Protein AF-X1MZ17-F1 (afdb_monomer)

Radius of gy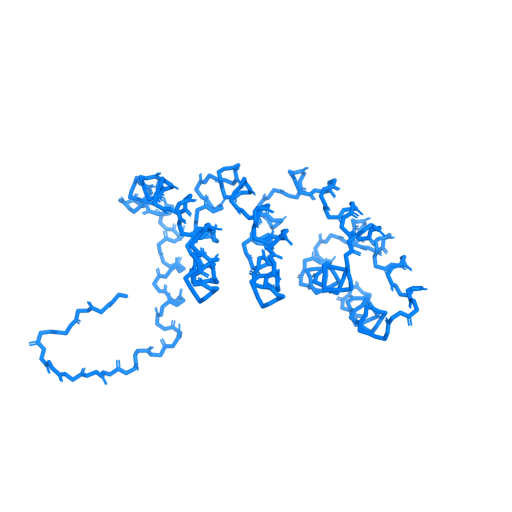ration: 17.35 Å; Cα contacts (8 Å, |Δi|>4): 184; chains: 1; bounding box: 56×32×36 Å

Structure (mmCIF, N/CA/C/O backbone):
data_AF-X1MZ17-F1
#
_entry.id   AF-X1MZ17-F1
#
loop_
_atom_site.group_PDB
_atom_site.id
_atom_site.type_symbol
_atom_site.label_atom_id
_atom_site.label_alt_id
_atom_site.label_comp_id
_atom_site.label_asym_id
_atom_site.label_entity_id
_atom_site.label_seq_id
_atom_site.pdbx_PDB_ins_code
_atom_site.Cartn_x
_atom_site.Cartn_y
_atom_site.Cartn_z
_atom_site.occupancy
_atom_site.B_iso_or_equiv
_atom_site.auth_seq_id
_atom_site.auth_comp_id
_atom_site.auth_asym_id
_atom_site.auth_atom_id
_atom_site.pdbx_PDB_model_num
ATOM 1 N N . HIS A 1 1 ? -22.033 6.789 1.597 1.00 44.53 1 HIS A N 1
ATOM 2 C CA . HIS A 1 1 ? -23.036 5.721 1.485 1.00 44.53 1 HIS A CA 1
ATOM 3 C C . HIS A 1 1 ? -24.298 6.288 0.869 1.00 44.53 1 HIS A C 1
ATOM 5 O O . HIS A 1 1 ? -24.619 7.441 1.129 1.00 44.53 1 HIS A O 1
ATOM 11 N N . TYR A 1 2 ? -24.977 5.491 0.047 1.00 33.59 2 TYR A N 1
ATOM 12 C CA . TYR A 1 2 ? -26.263 5.841 -0.542 1.00 33.59 2 TYR A CA 1
ATOM 13 C C . TYR A 1 2 ? -27.379 5.563 0.463 1.00 33.59 2 TYR A C 1
ATOM 15 O O . TYR A 1 2 ? -27.619 4.411 0.811 1.00 33.59 2 TYR A O 1
ATOM 23 N N . ILE A 1 3 ? -28.066 6.616 0.891 1.00 36.69 3 ILE A N 1
ATOM 24 C CA . ILE A 1 3 ? -29.470 6.549 1.283 1.00 36.69 3 ILE A CA 1
ATOM 25 C C . ILE A 1 3 ? -30.130 7.741 0.598 1.00 36.69 3 ILE A C 1
ATOM 27 O O . ILE A 1 3 ? 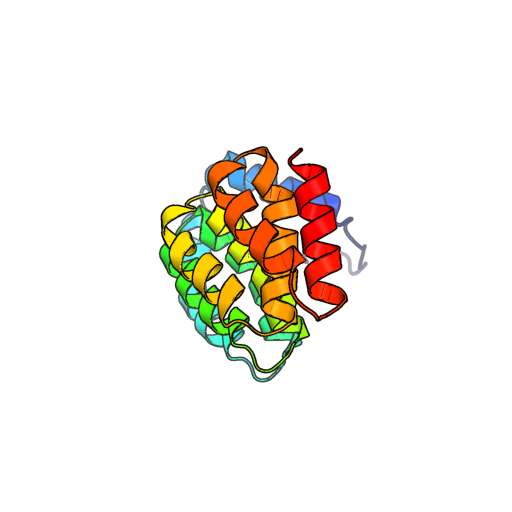-29.737 8.882 0.830 1.00 36.69 3 ILE A O 1
ATOM 31 N N . THR A 1 4 ? -31.121 7.483 -0.249 1.00 37.41 4 THR A N 1
ATOM 32 C CA . THR A 1 4 ? -32.093 8.506 -0.637 1.00 37.41 4 THR A CA 1
ATOM 33 C C . THR A 1 4 ? -33.465 7.962 -0.304 1.00 37.41 4 THR A C 1
ATOM 35 O O . THR A 1 4 ? -33.841 6.908 -0.811 1.00 37.41 4 THR A O 1
ATOM 38 N N . THR A 1 5 ? -34.215 8.690 0.511 1.00 44.44 5 THR A N 1
ATOM 39 C CA . THR A 1 5 ? -35.653 8.476 0.668 1.00 44.44 5 THR A CA 1
ATOM 40 C C . THR A 1 5 ? -36.451 8.908 -0.564 1.00 44.44 5 THR A C 1
ATOM 42 O O . THR A 1 5 ? -37.629 8.598 -0.619 1.00 44.44 5 THR A O 1
ATOM 45 N N . ASP A 1 6 ? -35.838 9.545 -1.576 1.00 44.50 6 ASP A N 1
ATOM 46 C CA . ASP A 1 6 ? -36.598 10.238 -2.632 1.00 44.50 6 ASP A CA 1
ATOM 47 C C . ASP A 1 6 ? -36.074 10.040 -4.075 1.00 44.50 6 ASP A C 1
ATOM 49 O O . ASP A 1 6 ? -36.063 10.986 -4.860 1.00 44.50 6 ASP A O 1
ATOM 53 N N . GLU A 1 7 ? -35.625 8.830 -4.439 1.00 41.47 7 GLU A N 1
ATOM 54 C CA . GLU A 1 7 ? -35.400 8.352 -5.832 1.00 41.47 7 GLU A CA 1
ATOM 55 C C . GLU A 1 7 ? -34.605 9.256 -6.810 1.00 41.47 7 GLU A C 1
ATOM 57 O O . GLU A 1 7 ? -34.599 9.036 -8.022 1.00 41.47 7 GLU A O 1
ATOM 62 N N . LYS A 1 8 ? -33.862 10.253 -6.325 1.00 38.41 8 LYS A N 1
ATOM 63 C CA . LYS A 1 8 ? -32.985 11.092 -7.149 1.00 38.41 8 LYS A CA 1
ATOM 64 C C . LYS A 1 8 ? -31.533 10.802 -6.814 1.00 38.41 8 LYS A C 1
ATOM 66 O O . LYS A 1 8 ? -31.035 11.190 -5.760 1.00 38.41 8 LYS A O 1
ATOM 71 N N . VAL A 1 9 ? -30.841 10.149 -7.746 1.00 37.69 9 VAL A N 1
ATOM 72 C CA . VAL A 1 9 ? -29.388 9.955 -7.692 1.00 37.69 9 VAL A CA 1
ATOM 73 C C . VAL A 1 9 ? -28.715 11.309 -7.920 1.00 37.69 9 VAL A C 1
ATOM 75 O O . VAL A 1 9 ? -28.494 11.738 -9.049 1.00 37.69 9 VAL A O 1
ATOM 78 N N . GLY A 1 10 ? -28.438 12.016 -6.827 1.00 41.44 10 GLY A N 1
ATOM 79 C CA . GLY A 1 10 ? -27.547 13.168 -6.816 1.00 41.44 10 GLY A CA 1
ATOM 80 C C . GLY A 1 10 ? -26.115 12.703 -6.576 1.00 41.44 10 GLY A C 1
ATOM 81 O O . GLY A 1 10 ? -25.843 12.010 -5.597 1.00 41.44 10 GLY A O 1
ATOM 82 N N . PHE A 1 11 ? -25.192 13.085 -7.458 1.00 38.69 11 PHE A N 1
ATOM 83 C CA . PHE A 1 11 ? -23.762 12.913 -7.224 1.00 38.69 11 PHE A CA 1
ATOM 84 C C . PHE A 1 11 ? -23.365 13.784 -6.035 1.00 38.69 11 PHE A C 1
ATOM 86 O O . PHE A 1 11 ? -23.270 15.006 -6.154 1.00 38.69 11 PHE A O 1
ATOM 93 N N . ILE A 1 12 ? -23.167 13.171 -4.870 1.00 47.34 12 ILE A N 1
ATOM 94 C CA . ILE A 1 12 ? -22.584 13.895 -3.750 1.00 47.34 12 ILE A CA 1
ATOM 95 C C . ILE A 1 12 ? -21.106 14.097 -4.084 1.00 47.34 12 ILE A C 1
ATOM 97 O O . ILE A 1 12 ? -20.374 13.131 -4.302 1.00 47.34 12 ILE A O 1
ATOM 101 N N . HIS A 1 13 ? -20.716 15.366 -4.175 1.00 45.84 13 HIS A N 1
ATOM 102 C CA . HIS A 1 13 ? -19.364 15.834 -4.460 1.00 45.84 13 HIS A CA 1
ATOM 103 C C . HIS A 1 13 ? -18.333 15.035 -3.644 1.00 45.84 13 HIS A C 1
ATOM 105 O O . HIS A 1 13 ? -18.535 14.809 -2.450 1.00 45.84 13 HIS A O 1
ATOM 111 N N . GLN A 1 14 ? -17.228 14.617 -4.268 1.00 52.56 14 GLN A N 1
ATOM 112 C CA . GLN A 1 14 ? -16.150 13.843 -3.630 1.00 52.56 14 GLN A CA 1
ATOM 113 C C . GLN A 1 14 ? -15.646 14.501 -2.327 1.00 52.56 14 GLN A C 1
ATOM 115 O O . GLN A 1 14 ? -15.308 13.812 -1.365 1.00 52.56 14 GLN A O 1
ATOM 120 N N . ASP A 1 15 ? -15.726 15.830 -2.255 1.00 50.06 15 ASP A N 1
ATOM 121 C CA . ASP A 1 15 ? -15.373 16.641 -1.085 1.00 50.06 15 ASP A CA 1
ATOM 122 C C . ASP A 1 15 ? -16.261 16.386 0.143 1.00 50.06 15 ASP A C 1
ATOM 124 O O . ASP A 1 15 ? -15.794 16.500 1.275 1.00 50.06 15 ASP A O 1
ATOM 128 N N . TYR A 1 16 ? -17.528 16.003 -0.046 1.00 54.53 16 TYR A N 1
ATOM 129 C CA . TYR A 1 16 ? -18.419 15.645 1.062 1.00 54.53 16 TYR A CA 1
ATOM 130 C C . TYR A 1 16 ? -17.966 14.347 1.734 1.00 54.53 16 TYR A C 1
ATOM 132 O O . TYR A 1 16 ? -17.956 14.246 2.958 1.00 54.53 16 TYR A O 1
ATOM 140 N N . TYR A 1 17 ? -17.549 13.360 0.936 1.00 65.00 17 TYR A N 1
ATOM 141 C CA . TYR A 1 17 ? -17.029 12.096 1.449 1.00 65.00 17 TYR A CA 1
ATOM 142 C C . TYR A 1 17 ? -15.720 12.292 2.212 1.00 65.00 17 TYR A C 1
ATOM 144 O O . TYR A 1 17 ? -15.573 11.750 3.305 1.00 65.00 17 TYR A O 1
ATOM 152 N N . GLU A 1 18 ? -14.801 13.097 1.675 1.00 70.00 18 GLU A N 1
ATOM 153 C CA . GLU A 1 18 ? -13.564 13.433 2.383 1.00 70.00 18 GLU A CA 1
ATOM 154 C C . GLU A 1 18 ? -13.861 14.194 3.682 1.00 70.00 18 GLU A C 1
ATOM 156 O O . GLU A 1 18 ? -13.325 13.838 4.726 1.00 70.00 18 GLU A O 1
ATOM 161 N N . GLY A 1 19 ? -14.776 15.170 3.670 1.00 77.44 19 GLY A N 1
ATOM 162 C CA . GLY A 1 19 ? -15.176 15.901 4.877 1.00 77.44 19 GLY A CA 1
ATOM 163 C C . GLY A 1 19 ? -15.718 14.992 5.986 1.00 77.44 19 GLY A C 1
ATOM 164 O O . GLY A 1 19 ? -15.317 15.127 7.142 1.00 77.44 19 GLY A O 1
ATOM 165 N N . VAL A 1 20 ? -16.573 14.025 5.635 1.00 78.94 20 VAL A N 1
ATOM 166 C CA . VAL A 1 20 ? -17.121 13.046 6.589 1.00 78.94 20 VAL A CA 1
ATOM 167 C C . VAL A 1 20 ? -16.027 12.132 7.143 1.00 78.94 20 VAL A C 1
ATOM 169 O O . VAL A 1 20 ? -15.957 11.939 8.353 1.00 78.94 20 VAL A O 1
ATOM 172 N N . ILE A 1 21 ? -15.145 11.600 6.292 1.00 79.75 21 ILE A N 1
ATOM 173 C CA . ILE A 1 21 ? -14.042 10.734 6.736 1.00 79.75 21 ILE A CA 1
ATOM 174 C C . ILE A 1 21 ? -13.072 11.493 7.646 1.00 79.75 21 ILE A C 1
ATOM 176 O O . ILE A 1 21 ? -12.649 10.963 8.672 1.00 79.75 21 ILE A O 1
ATOM 180 N N . GLN A 1 22 ? -12.754 12.748 7.328 1.00 82.94 22 GLN A N 1
ATOM 181 C CA . GLN A 1 22 ? -11.912 13.583 8.187 1.00 82.94 22 GLN A CA 1
ATOM 182 C C . GLN A 1 22 ? -12.557 13.818 9.554 1.00 82.94 22 GLN A C 1
ATOM 184 O O . GLN A 1 22 ? -11.866 13.791 10.569 1.00 82.94 22 GLN A O 1
ATOM 189 N N . GLU A 1 23 ? -13.873 14.009 9.604 1.00 83.88 23 GLU A N 1
ATOM 190 C CA . GLU A 1 23 ? -14.585 14.162 10.871 1.00 83.88 23 GLU A CA 1
ATOM 191 C C . GLU A 1 23 ? -14.619 12.856 11.679 1.00 83.88 23 GLU A C 1
ATOM 193 O O . GLU A 1 23 ? -14.402 12.870 12.889 1.00 83.88 23 GLU A O 1
ATOM 198 N N . ILE A 1 24 ? -14.794 11.708 11.019 1.00 85.38 24 ILE A N 1
ATOM 199 C CA . ILE A 1 24 ? -14.681 10.387 11.656 1.00 85.38 24 ILE A CA 1
ATOM 200 C C . ILE A 1 24 ? -13.274 10.198 12.245 1.00 85.38 24 ILE A C 1
ATOM 202 O O . ILE A 1 24 ? -13.144 9.819 13.408 1.00 85.38 24 ILE A O 1
ATOM 206 N N . ARG A 1 25 ? -12.223 10.532 11.485 1.00 86.94 25 ARG A N 1
ATOM 207 C CA . ARG A 1 25 ? -10.823 10.461 11.935 1.00 86.94 25 ARG A CA 1
ATOM 208 C C . ARG A 1 25 ? -10.547 11.357 13.141 1.00 86.94 25 ARG A C 1
ATOM 210 O O . ARG A 1 25 ? -9.915 10.907 14.092 1.00 86.94 25 ARG A O 1
ATOM 217 N N . LYS A 1 26 ? -11.040 12.603 13.138 1.00 88.06 26 LYS A N 1
ATOM 218 C CA . LYS A 1 26 ? -10.897 13.537 14.275 1.00 88.06 26 LYS A CA 1
ATOM 219 C C . LYS A 1 26 ? -11.520 13.003 15.562 1.00 88.06 26 LYS A C 1
ATOM 221 O O . LYS A 1 26 ? -11.014 13.294 16.640 1.00 88.06 26 LYS A O 1
ATOM 226 N N . ASN A 1 27 ? -12.587 12.218 15.441 1.00 88.19 27 ASN A N 1
ATOM 227 C CA . ASN A 1 27 ? -13.289 11.610 16.567 1.00 88.19 27 ASN A CA 1
ATOM 228 C C . ASN A 1 27 ? -12.763 10.198 16.914 1.00 88.19 27 ASN A C 1
ATOM 230 O O . ASN A 1 27 ? -13.488 9.416 17.526 1.00 88.19 27 ASN A O 1
ATOM 234 N N . ASP A 1 28 ? -11.529 9.854 16.507 1.00 86.69 28 ASP A N 1
ATOM 235 C CA . ASP A 1 28 ? -10.904 8.523 16.673 1.00 86.69 28 ASP A CA 1
ATOM 236 C C . ASP A 1 28 ? -11.831 7.373 16.242 1.00 86.69 28 ASP A C 1
ATOM 238 O O . ASP A 1 28 ? -11.955 6.342 16.904 1.00 86.69 28 ASP A O 1
ATOM 242 N N . TYR A 1 29 ? -12.542 7.577 15.130 1.00 88.00 29 TYR A N 1
ATOM 243 C CA . TYR A 1 29 ? -13.528 6.663 14.552 1.00 88.00 29 TYR A CA 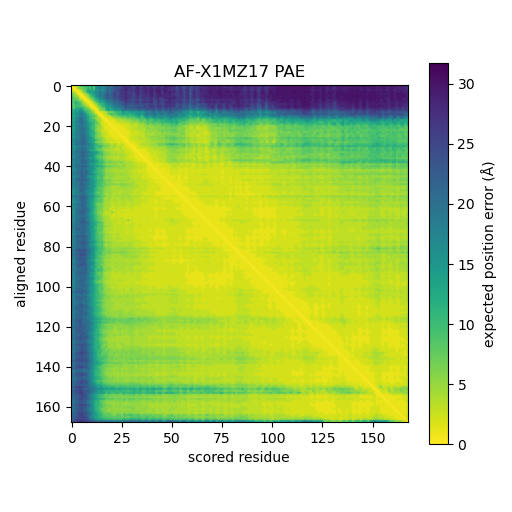1
ATOM 244 C C . TYR A 1 29 ? -14.767 6.380 15.415 1.00 88.00 29 TYR A C 1
ATOM 246 O O . TYR A 1 29 ? -15.758 5.889 14.877 1.00 88.00 29 TYR A O 1
ATOM 254 N N . GLY A 1 30 ? -14.773 6.733 16.704 1.00 88.06 30 GLY A N 1
ATOM 255 C CA . GLY A 1 30 ? -15.900 6.570 17.622 1.00 88.06 30 GLY A CA 1
ATOM 256 C C . GLY A 1 30 ? -16.596 5.206 17.466 1.00 88.06 30 GLY A C 1
ATOM 257 O O . GLY A 1 30 ? -15.927 4.174 17.559 1.00 88.06 30 GLY A O 1
ATOM 258 N N . PRO A 1 31 ? -17.914 5.166 17.186 1.00 81.94 31 PRO A N 1
ATOM 259 C CA . PRO A 1 31 ? -18.649 3.908 17.033 1.00 81.94 31 PRO A CA 1
ATOM 260 C C . PRO A 1 31 ? -18.215 3.085 15.807 1.00 81.94 31 PRO A C 1
ATOM 262 O O . PRO A 1 31 ? -18.362 1.869 15.804 1.00 81.94 31 PRO A O 1
ATOM 265 N N . TYR A 1 32 ? -17.627 3.711 14.783 1.00 83.38 32 TYR A N 1
ATOM 266 C CA . TYR A 1 32 ? -17.237 3.042 13.536 1.00 83.38 32 TYR A CA 1
ATOM 267 C C . TYR A 1 32 ? -15.955 2.210 13.667 1.00 83.38 32 TYR A C 1
ATOM 269 O O . TYR A 1 32 ? -15.605 1.457 12.756 1.00 83.38 32 TYR A O 1
ATOM 277 N N . LYS A 1 33 ? -15.230 2.348 14.784 1.00 85.81 33 LYS A N 1
ATOM 278 C CA . LYS A 1 33 ? -13.975 1.632 15.030 1.00 85.81 33 LYS A CA 1
ATOM 279 C C . LYS A 1 33 ? -14.192 0.121 15.101 1.00 85.81 33 LYS A C 1
ATOM 281 O O . LYS A 1 33 ? -13.446 -0.639 14.484 1.00 85.81 33 LYS A O 1
ATOM 286 N N . GLU A 1 34 ? -15.224 -0.307 15.825 1.00 85.19 34 GLU A N 1
ATOM 287 C CA . GLU A 1 34 ? -15.584 -1.722 15.956 1.00 85.19 34 GLU A CA 1
ATOM 288 C C . GLU A 1 34 ? -16.104 -2.285 14.630 1.00 85.19 34 GLU A C 1
ATOM 290 O O . GLU A 1 34 ? -15.662 -3.354 14.209 1.00 85.19 34 GLU A O 1
ATOM 295 N N . ASP A 1 35 ? -16.938 -1.525 13.917 1.00 84.00 35 ASP A N 1
ATOM 296 C CA . ASP A 1 35 ? -17.459 -1.916 12.604 1.00 84.00 35 ASP A CA 1
ATOM 297 C C . ASP A 1 35 ? -16.331 -2.157 11.591 1.00 84.00 35 ASP A C 1
ATOM 299 O O . ASP A 1 35 ? -16.285 -3.198 10.933 1.00 84.00 35 ASP A O 1
ATOM 303 N N . LEU A 1 36 ? -15.362 -1.238 11.495 1.00 81.56 36 LEU A N 1
ATOM 304 C CA . LEU A 1 36 ? -14.214 -1.383 10.592 1.00 81.56 36 LEU A CA 1
ATOM 305 C C . LEU A 1 36 ? -13.328 -2.583 10.955 1.00 81.56 36 LEU A C 1
ATOM 307 O O . LEU A 1 36 ? -12.798 -3.251 10.064 1.00 81.56 36 LEU A O 1
ATOM 311 N N . LEU A 1 37 ? -13.196 -2.903 12.245 1.00 84.12 37 LEU A N 1
ATOM 312 C CA . LEU A 1 37 ? -12.477 -4.096 12.694 1.00 84.12 37 LEU A CA 1
ATOM 313 C C . LEU A 1 37 ? -13.227 -5.390 12.359 1.00 84.12 37 LEU A C 1
ATOM 315 O O . LEU A 1 37 ? -12.585 -6.372 11.977 1.00 84.12 37 LEU A O 1
ATOM 319 N N . LEU A 1 38 ? -14.558 -5.402 12.465 1.00 85.56 38 LEU A N 1
ATOM 320 C CA . LEU A 1 38 ? -15.399 -6.544 12.089 1.00 85.56 38 LEU A CA 1
ATOM 321 C C . LEU A 1 38 ? -15.373 -6.791 10.575 1.00 85.56 38 LEU A C 1
ATOM 323 O O . LEU A 1 38 ? -15.325 -7.941 10.128 1.00 85.56 38 LEU A O 1
ATOM 327 N N . LEU A 1 39 ? -15.307 -5.720 9.780 1.00 86.38 39 LEU A N 1
ATOM 328 C CA . LEU A 1 39 ? -15.193 -5.793 8.323 1.00 86.38 39 LEU A CA 1
ATOM 329 C C . LEU A 1 39 ? -13.849 -6.351 7.836 1.00 86.38 39 LEU A C 1
ATOM 331 O O . LEU A 1 39 ? -13.741 -6.715 6.667 1.00 86.38 39 LEU A O 1
ATOM 335 N N . TYR A 1 40 ? -12.844 -6.521 8.702 1.00 89.00 40 TYR A N 1
ATOM 336 C CA . TYR A 1 40 ? -11.561 -7.120 8.321 1.00 89.00 40 TYR A CA 1
ATOM 337 C C . TYR A 1 40 ? -11.719 -8.474 7.608 1.00 89.00 40 TYR A C 1
ATOM 339 O O . TYR A 1 40 ? -11.080 -8.722 6.584 1.00 89.00 40 TYR A O 1
ATOM 347 N N . HIS A 1 41 ? -12.592 -9.350 8.115 1.00 87.81 41 HIS A N 1
ATOM 348 C CA . HIS A 1 41 ? -12.846 -10.650 7.487 1.00 87.81 41 HIS A CA 1
ATOM 349 C C . HIS A 1 41 ? -13.504 -10.513 6.114 1.00 87.81 41 HIS A C 1
ATOM 351 O O . HIS A 1 41 ? -13.194 -11.284 5.209 1.00 87.81 41 HIS A O 1
ATOM 357 N N . PHE A 1 42 ? -14.362 -9.510 5.945 1.00 90.38 42 PHE A N 1
ATOM 358 C CA . P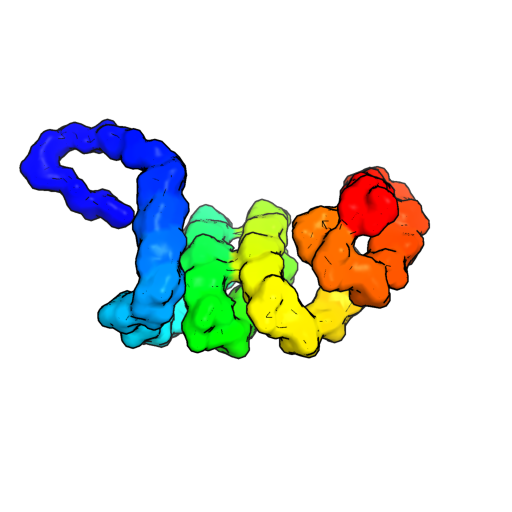HE A 1 42 ? -14.959 -9.195 4.657 1.00 90.38 42 PHE A CA 1
ATOM 359 C C . PHE A 1 42 ? -13.897 -8.684 3.674 1.00 90.38 42 PHE A C 1
ATOM 361 O O . PHE A 1 42 ? -13.794 -9.201 2.564 1.00 90.38 42 PHE A O 1
ATOM 368 N N . PHE A 1 43 ? -13.016 -7.774 4.103 1.00 93.44 43 PHE A N 1
ATOM 369 C CA . PHE A 1 43 ? -11.920 -7.272 3.269 1.00 93.44 43 PHE A CA 1
ATOM 370 C C . PHE A 1 43 ? -10.966 -8.378 2.816 1.00 93.44 43 PHE A C 1
ATOM 372 O O . PHE A 1 43 ? -10.520 -8.343 1.674 1.00 93.44 43 PHE A O 1
ATOM 379 N N . LYS A 1 44 ? -10.698 -9.395 3.651 1.00 94.62 44 LYS A N 1
ATOM 380 C CA . LYS A 1 44 ? -9.897 -10.572 3.252 1.00 94.62 44 LYS A CA 1
ATOM 381 C C . LYS A 1 44 ? -10.452 -11.295 2.027 1.00 94.62 44 LYS A C 1
ATOM 383 O O . LYS A 1 44 ? -9.654 -11.828 1.251 1.00 94.62 44 LYS A O 1
ATOM 388 N N . ASN A 1 45 ? -11.775 -11.333 1.890 1.00 92.81 45 ASN A N 1
ATOM 389 C CA . ASN A 1 45 ? -12.435 -11.923 0.733 1.00 92.81 45 ASN A CA 1
ATOM 390 C C . ASN A 1 45 ? -12.331 -10.974 -0.463 1.00 92.81 45 ASN A C 1
ATOM 392 O O . ASN A 1 45 ? -11.894 -11.400 -1.524 1.00 92.81 45 ASN A O 1
ATOM 396 N N . LEU A 1 46 ? -12.614 -9.682 -0.264 1.00 94.31 46 LEU A N 1
ATOM 397 C CA . LEU A 1 46 ? -12.593 -8.693 -1.346 1.00 94.31 46 LEU A CA 1
ATOM 398 C C . LEU A 1 46 ? -11.219 -8.520 -1.999 1.00 94.31 46 LEU A C 1
ATOM 400 O O . LEU A 1 46 ? -11.149 -8.359 -3.207 1.00 94.31 46 LEU A O 1
ATOM 404 N N . VAL A 1 47 ? -10.117 -8.589 -1.243 1.00 95.94 47 VAL A N 1
ATOM 405 C CA . VAL A 1 47 ? -8.757 -8.516 -1.825 1.00 95.94 47 VAL A CA 1
ATOM 406 C C . VAL A 1 47 ? -8.390 -9.745 -2.671 1.00 95.94 47 VAL A C 1
ATOM 408 O O . VAL A 1 47 ? -7.318 -9.781 -3.260 1.00 95.94 47 VAL A O 1
ATOM 411 N N . GLY A 1 48 ? -9.219 -10.791 -2.672 1.00 92.69 48 GLY A N 1
ATOM 412 C CA . GLY A 1 48 ? -9.048 -11.986 -3.499 1.00 92.69 48 GLY A CA 1
ATOM 413 C C . GLY A 1 48 ? -10.218 -12.238 -4.441 1.00 92.69 48 GLY A C 1
ATOM 414 O O . GLY A 1 48 ? -10.327 -13.352 -4.941 1.00 92.69 48 GLY A O 1
ATOM 415 N N . ASP A 1 49 ? -11.096 -11.252 -4.629 1.00 96.81 49 ASP A N 1
ATOM 416 C CA . ASP A 1 49 ? -12.227 -11.357 -5.546 1.00 96.81 49 ASP A CA 1
ATOM 417 C C . ASP A 1 49 ? -11.740 -11.540 -6.991 1.00 96.81 49 ASP A C 1
ATOM 419 O O . ASP A 1 49 ? -10.659 -11.068 -7.348 1.00 96.81 49 ASP A O 1
ATOM 423 N N . GLU A 1 50 ? -12.514 -12.223 -7.830 1.00 95.81 50 GLU A N 1
ATOM 424 C CA . GLU A 1 50 ? -12.165 -12.417 -9.240 1.00 95.81 50 GLU A CA 1
ATOM 425 C C . GLU A 1 50 ? -12.209 -11.093 -10.014 1.00 95.81 50 GLU A C 1
ATOM 427 O O . GLU A 1 50 ? -11.378 -10.866 -10.900 1.00 95.81 50 GLU A O 1
ATOM 432 N N . ASP A 1 51 ? -13.117 -10.189 -9.638 1.00 94.56 51 ASP A N 1
ATOM 433 C CA . ASP A 1 51 ? -13.278 -8.894 -10.282 1.00 94.56 51 ASP A CA 1
ATOM 434 C C . ASP A 1 51 ? -12.205 -7.892 -9.795 1.00 94.56 51 ASP A C 1
ATOM 436 O O . ASP A 1 51 ? -12.200 -7.494 -8.620 1.00 94.56 51 ASP A O 1
ATOM 440 N N . PRO A 1 52 ? -11.300 -7.419 -10.678 1.00 93.69 52 PRO A N 1
ATOM 441 C CA . PRO A 1 52 ? -10.303 -6.417 -10.313 1.00 93.69 52 PRO A CA 1
ATOM 442 C C . PRO A 1 52 ? -10.924 -5.103 -9.823 1.00 93.69 52 PRO A C 1
ATOM 444 O O . PRO A 1 52 ? -10.305 -4.421 -9.008 1.00 93.69 52 PRO A O 1
ATOM 447 N N . TYR A 1 53 ? -12.149 -4.749 -10.232 1.00 93.06 53 TYR A N 1
ATOM 448 C CA . TYR A 1 53 ? -12.838 -3.563 -9.722 1.00 93.06 53 TYR A CA 1
ATOM 449 C C . TYR A 1 53 ? -13.221 -3.711 -8.248 1.00 93.06 53 TYR A C 1
ATOM 451 O O . TYR A 1 53 ? -13.132 -2.738 -7.495 1.00 93.06 53 TYR A O 1
ATOM 459 N N . ILE A 1 54 ? -13.589 -4.916 -7.804 1.00 93.50 54 ILE A N 1
ATOM 460 C CA . ILE A 1 54 ? -13.858 -5.194 -6.387 1.00 93.50 54 ILE A CA 1
ATOM 461 C C . ILE A 1 54 ? -12.553 -5.137 -5.588 1.00 93.50 54 ILE A C 1
ATOM 463 O O . ILE A 1 54 ? -12.499 -4.477 -4.542 1.00 93.50 54 ILE A O 1
ATOM 467 N N . ARG A 1 55 ? -11.478 -5.745 -6.108 1.00 96.38 55 ARG A N 1
ATOM 468 C CA . ARG A 1 55 ? -10.150 -5.688 -5.474 1.00 96.38 55 ARG A CA 1
ATOM 469 C C . ARG A 1 55 ? -9.618 -4.258 -5.381 1.00 96.38 55 ARG A C 1
ATOM 471 O O . ARG A 1 55 ? -9.081 -3.872 -4.351 1.00 96.38 55 ARG A O 1
ATOM 478 N N . PHE A 1 56 ? -9.822 -3.429 -6.403 1.00 92.00 56 PHE A N 1
ATOM 479 C CA . PHE A 1 56 ? -9.507 -1.999 -6.349 1.00 92.00 56 PHE A CA 1
ATOM 480 C C . PHE A 1 56 ? -10.357 -1.272 -5.295 1.00 92.00 56 PHE A C 1
ATOM 482 O O . PHE A 1 56 ? -9.816 -0.501 -4.499 1.00 92.00 56 PHE A O 1
ATOM 489 N N . ALA A 1 57 ? -11.671 -1.514 -5.254 1.00 90.75 57 ALA A N 1
ATOM 490 C CA . ALA A 1 57 ? -12.589 -0.794 -4.373 1.00 90.75 57 ALA A CA 1
ATOM 491 C C . ALA A 1 57 ? -12.248 -0.968 -2.884 1.00 90.75 57 ALA A C 1
ATOM 493 O O . ALA A 1 57 ? -12.515 -0.068 -2.085 1.00 90.75 57 ALA A O 1
ATOM 494 N N . VAL A 1 58 ? -11.609 -2.083 -2.507 1.00 94.50 58 VAL A N 1
ATOM 495 C CA . VAL A 1 58 ? -11.176 -2.334 -1.125 1.00 94.50 58 VAL A CA 1
ATOM 496 C C . VAL A 1 58 ? -10.001 -1.445 -0.685 1.00 94.50 58 VAL A C 1
ATOM 498 O O . VAL A 1 58 ? -9.797 -1.249 0.508 1.00 94.50 58 VAL A O 1
ATOM 501 N N . THR A 1 59 ? -9.246 -0.838 -1.605 1.00 94.25 59 THR A N 1
ATOM 502 C CA . THR A 1 59 ? -8.074 -0.005 -1.259 1.00 94.25 59 THR A CA 1
ATOM 503 C C . THR A 1 59 ? -8.439 1.193 -0.380 1.00 94.25 59 THR A C 1
ATOM 505 O O . THR A 1 59 ? -7.714 1.504 0.562 1.00 94.25 59 THR A O 1
ATOM 508 N N . ARG A 1 60 ? -9.601 1.817 -0.617 1.00 90.81 60 ARG A N 1
ATOM 509 C CA . ARG A 1 60 ? -10.134 2.911 0.211 1.00 90.81 60 ARG A CA 1
ATOM 510 C C . ARG A 1 60 ? -10.431 2.489 1.655 1.00 90.81 60 ARG A C 1
ATOM 512 O O . ARG A 1 60 ? -9.877 3.109 2.557 1.00 90.81 60 ARG A O 1
ATOM 519 N N . PRO A 1 61 ? -11.267 1.470 1.929 1.00 91.50 61 PRO A N 1
ATOM 520 C CA . PRO A 1 61 ? -11.496 1.034 3.303 1.00 91.50 61 PRO A CA 1
ATOM 521 C C . PRO A 1 61 ? -10.227 0.500 3.983 1.00 91.50 61 PRO A C 1
ATOM 523 O O . PRO A 1 61 ? -10.113 0.615 5.201 1.00 91.50 61 PRO A O 1
ATOM 526 N N . LEU A 1 62 ? -9.237 -0.007 3.233 1.00 95.50 62 LEU A N 1
ATOM 527 C CA . LEU A 1 62 ? -7.924 -0.337 3.801 1.00 95.50 62 LEU A CA 1
ATOM 528 C C . LEU A 1 62 ? -7.152 0.894 4.298 1.00 95.50 62 LEU A C 1
ATOM 530 O O . LEU A 1 62 ? -6.410 0.765 5.271 1.00 95.50 62 LEU A O 1
ATOM 534 N N . CYS A 1 63 ? -7.341 2.076 3.699 1.00 94.62 63 CYS A N 1
ATOM 535 C CA . CYS A 1 63 ? -6.797 3.324 4.241 1.00 94.62 63 CYS A CA 1
ATOM 536 C C . CYS A 1 63 ? -7.369 3.609 5.633 1.00 94.62 63 CYS A C 1
ATOM 538 O O . CYS A 1 63 ? -6.613 3.905 6.550 1.00 94.62 63 CYS A O 1
ATOM 540 N N . GLU A 1 64 ? -8.686 3.475 5.813 1.00 93.19 64 GLU A N 1
ATOM 541 C CA . GLU A 1 64 ? -9.326 3.703 7.118 1.00 93.19 64 GLU A CA 1
ATOM 542 C C . GLU A 1 64 ? -8.918 2.636 8.137 1.00 93.19 64 GLU A C 1
ATOM 544 O O . GLU A 1 64 ? -8.587 2.951 9.280 1.00 93.19 64 GLU A O 1
ATOM 549 N N . LEU A 1 65 ? -8.845 1.369 7.713 1.00 93.62 65 LEU A N 1
ATOM 550 C CA . LEU A 1 65 ? -8.343 0.297 8.568 1.00 93.62 65 LEU A CA 1
ATOM 551 C C . LEU A 1 65 ? -6.900 0.562 9.012 1.00 93.62 65 LEU A C 1
ATOM 553 O O . LEU A 1 65 ? -6.562 0.223 10.139 1.00 93.62 65 LEU A O 1
ATOM 557 N N . ALA A 1 66 ? -6.056 1.189 8.185 1.00 95.44 66 ALA A N 1
ATOM 558 C CA . ALA A 1 66 ? -4.668 1.478 8.548 1.00 95.44 66 ALA A CA 1
ATOM 559 C C . ALA A 1 66 ? -4.542 2.400 9.769 1.00 95.44 66 ALA A C 1
ATOM 561 O O . ALA A 1 66 ? -3.617 2.220 10.564 1.00 95.44 66 ALA A O 1
ATOM 562 N N . HIS A 1 67 ? -5.480 3.340 9.929 1.00 92.75 67 HIS A N 1
ATOM 563 C CA . HIS A 1 67 ? -5.559 4.249 11.079 1.00 92.75 67 HIS A CA 1
ATOM 564 C C . HIS A 1 67 ? -6.049 3.559 12.359 1.00 92.75 67 HIS A C 1
ATOM 566 O O . HIS A 1 67 ? -5.762 4.040 13.450 1.00 92.75 67 HIS A O 1
ATOM 572 N N . ILE A 1 68 ? -6.762 2.435 12.245 1.00 92.12 68 ILE A N 1
ATOM 573 C CA . ILE A 1 68 ? -7.289 1.680 13.394 1.00 92.12 68 ILE A CA 1
ATOM 574 C C . ILE A 1 68 ? -6.356 0.524 13.777 1.00 92.12 68 ILE A C 1
ATOM 576 O O . ILE A 1 68 ? -6.052 0.318 14.950 1.00 92.12 68 ILE A O 1
ATOM 580 N N . ASP A 1 69 ? -5.923 -0.251 12.785 1.00 93.94 69 ASP A N 1
ATOM 581 C CA . ASP A 1 69 ? -5.052 -1.414 12.917 1.00 93.94 69 ASP A CA 1
ATOM 582 C C . ASP A 1 69 ? -4.144 -1.515 11.684 1.00 93.94 69 ASP A C 1
ATOM 584 O O . ASP A 1 69 ? -4.405 -2.220 10.701 1.00 93.94 69 ASP A O 1
ATOM 588 N N . THR A 1 70 ? -3.028 -0.794 11.761 1.00 95.69 70 THR A N 1
ATOM 589 C CA . THR A 1 70 ? -2.006 -0.731 10.714 1.00 95.69 70 THR A CA 1
ATOM 590 C C . THR A 1 70 ? -1.483 -2.112 10.318 1.00 95.69 70 THR A C 1
ATOM 592 O O . THR A 1 70 ? -1.169 -2.340 9.152 1.00 95.69 70 THR A O 1
ATOM 595 N N . SER A 1 71 ? -1.397 -3.054 11.264 1.00 95.31 71 SER A N 1
ATOM 596 C CA . SER A 1 71 ? -0.884 -4.401 10.994 1.00 95.31 71 SER A CA 1
ATOM 597 C C . SER A 1 71 ? -1.866 -5.215 10.149 1.00 95.31 71 SER A C 1
ATOM 599 O O . SER A 1 71 ? -1.454 -5.861 9.184 1.00 95.31 71 SER A O 1
ATOM 601 N N . LYS A 1 72 ? -3.166 -5.160 10.469 1.00 95.31 72 LYS A N 1
ATOM 602 C CA . LYS A 1 72 ? -4.204 -5.807 9.652 1.00 95.31 72 LYS A CA 1
ATOM 603 C C . LYS A 1 72 ? -4.307 -5.187 8.269 1.00 95.31 72 LYS A C 1
ATOM 605 O O . LYS A 1 72 ? -4.396 -5.929 7.294 1.00 95.31 72 LYS A O 1
ATOM 610 N N . ALA A 1 73 ? -4.271 -3.858 8.175 1.00 96.75 73 ALA A N 1
ATOM 611 C CA . ALA A 1 73 ? -4.279 -3.181 6.884 1.00 96.75 73 ALA A CA 1
ATOM 612 C C . ALA A 1 73 ? -3.081 -3.618 6.031 1.00 96.75 73 ALA A C 1
ATOM 614 O O . ALA A 1 73 ? -3.277 -4.071 4.906 1.00 96.75 73 ALA A O 1
ATOM 615 N N . LEU A 1 74 ? -1.863 -3.589 6.586 1.00 96.94 74 LEU A N 1
ATOM 616 C CA . LEU A 1 74 ? -0.650 -3.981 5.865 1.00 96.94 74 LEU A CA 1
ATOM 617 C C . LEU A 1 74 ? -0.729 -5.415 5.328 1.00 96.94 74 LEU A C 1
ATOM 619 O O . LEU A 1 74 ? -0.407 -5.645 4.165 1.00 96.94 74 LEU A O 1
ATOM 623 N N . ALA A 1 75 ? -1.219 -6.365 6.128 1.00 95.62 75 ALA A N 1
ATOM 624 C CA . ALA A 1 75 ? -1.373 -7.754 5.694 1.00 95.62 75 ALA A CA 1
ATOM 625 C C . ALA A 1 75 ? -2.276 -7.906 4.452 1.00 95.62 75 ALA A C 1
ATOM 627 O O . ALA A 1 75 ? -2.051 -8.791 3.628 1.00 95.62 75 ALA A O 1
ATOM 628 N N . LEU A 1 76 ? -3.291 -7.048 4.308 1.00 96.81 76 LEU A N 1
ATOM 629 C CA . LEU A 1 76 ? -4.183 -7.033 3.146 1.00 96.81 76 LEU A CA 1
ATOM 630 C C . LEU A 1 76 ? -3.584 -6.265 1.968 1.00 96.81 76 LEU A C 1
ATOM 632 O O . LEU A 1 76 ? -3.691 -6.723 0.835 1.00 96.81 76 LEU A O 1
ATOM 636 N N . VAL A 1 77 ? -2.908 -5.146 2.232 1.00 96.81 77 VAL A N 1
ATOM 637 C CA . VAL A 1 77 ? -2.220 -4.341 1.211 1.00 96.81 77 VAL A CA 1
ATOM 638 C C . VAL A 1 77 ? -1.145 -5.149 0.493 1.00 96.81 77 VAL A C 1
ATOM 640 O O . VAL A 1 77 ? -1.045 -5.055 -0.725 1.00 96.81 77 VAL A O 1
ATOM 643 N N . LEU A 1 78 ? -0.395 -5.993 1.209 1.00 94.44 78 LEU A N 1
ATOM 644 C CA . LEU A 1 78 ? 0.610 -6.872 0.602 1.00 94.44 78 LEU A CA 1
ATOM 645 C C . LEU A 1 78 ? 0.022 -7.763 -0.502 1.00 94.44 78 LEU A C 1
ATOM 647 O O . LEU A 1 78 ? 0.658 -7.951 -1.531 1.00 94.44 78 LEU A O 1
ATOM 651 N N . ARG A 1 79 ? -1.220 -8.243 -0.342 1.00 94.62 79 ARG A N 1
ATOM 652 C CA . ARG A 1 79 ? -1.893 -9.037 -1.385 1.00 94.62 79 ARG A CA 1
ATOM 653 C C . ARG A 1 79 ? -2.200 -8.222 -2.640 1.00 94.62 79 ARG A C 1
ATOM 655 O O . ARG A 1 79 ? -2.166 -8.779 -3.726 1.00 94.62 79 ARG A O 1
ATOM 662 N N . LEU A 1 80 ? -2.502 -6.933 -2.483 1.00 95.06 80 LEU A N 1
ATOM 663 C CA . LEU A 1 80 ? -2.818 -6.037 -3.598 1.00 95.06 80 LEU A CA 1
ATOM 664 C C . LEU A 1 80 ? -1.557 -5.533 -4.313 1.00 95.06 80 LEU A C 1
ATOM 666 O O . LEU A 1 80 ? -1.602 -5.254 -5.505 1.00 95.06 80 LEU A O 1
ATOM 670 N N . ILE A 1 81 ? -0.427 -5.423 -3.607 1.00 92.56 81 ILE A N 1
ATOM 671 C CA . ILE A 1 81 ? 0.868 -5.072 -4.215 1.00 92.56 81 ILE A CA 1
ATOM 672 C C . ILE A 1 81 ? 1.318 -6.158 -5.201 1.00 92.56 81 ILE A C 1
ATOM 674 O O . ILE A 1 81 ? 1.850 -5.833 -6.261 1.00 92.56 81 ILE A O 1
ATOM 678 N N . ASP A 1 82 ? 1.061 -7.425 -4.870 1.00 89.38 82 ASP A N 1
ATOM 679 C CA . ASP A 1 82 ? 1.399 -8.589 -5.696 1.00 89.38 82 ASP A CA 1
ATOM 680 C C . ASP A 1 82 ? 0.247 -9.022 -6.631 1.00 89.38 82 ASP A C 1
ATOM 682 O O . ASP A 1 82 ? 0.258 -10.136 -7.159 1.00 89.38 82 ASP A O 1
ATOM 686 N N . ASP A 1 83 ? -0.767 -8.171 -6.835 1.00 94.38 83 ASP A N 1
ATOM 687 C CA . ASP A 1 83 ? -1.941 -8.506 -7.649 1.00 94.38 83 ASP A CA 1
ATOM 688 C C . ASP A 1 83 ? -1.572 -8.778 -9.114 1.00 94.38 83 ASP A C 1
ATOM 690 O O . ASP A 1 83 ? -0.604 -8.236 -9.637 1.00 94.38 83 ASP A O 1
ATOM 694 N N . ILE A 1 84 ? -2.354 -9.595 -9.816 1.00 92.50 84 ILE A N 1
ATOM 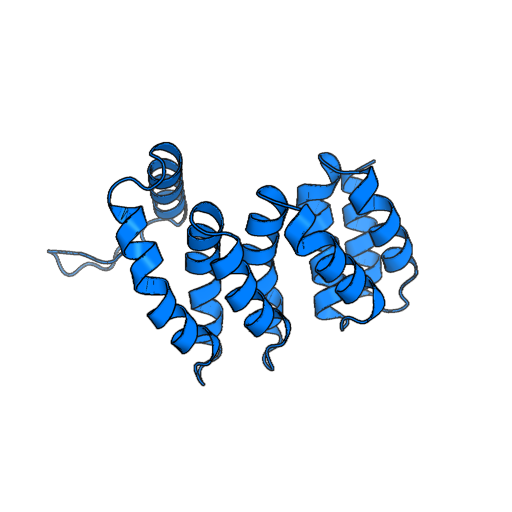695 C CA . ILE A 1 84 ? -2.128 -9.853 -11.245 1.00 92.50 84 ILE A CA 1
ATOM 696 C C . ILE A 1 84 ? -2.527 -8.664 -12.126 1.00 92.50 84 ILE A C 1
ATOM 698 O O . ILE A 1 84 ? -2.012 -8.526 -13.236 1.00 92.50 84 ILE A O 1
ATOM 702 N N . ASP A 1 85 ? -3.461 -7.836 -11.655 1.00 93.88 85 ASP A N 1
ATOM 703 C CA . ASP A 1 85 ? -3.979 -6.690 -12.385 1.00 93.88 85 ASP A CA 1
ATOM 704 C C . ASP A 1 85 ? -3.131 -5.441 -12.073 1.00 93.88 85 ASP A C 1
ATOM 706 O O . ASP A 1 85 ? -3.085 -4.995 -10.919 1.00 93.88 85 ASP A O 1
ATOM 710 N N . PRO A 1 86 ? -2.471 -4.832 -13.077 1.00 89.81 86 PRO A N 1
ATOM 711 C CA . PRO A 1 86 ? -1.625 -3.660 -12.862 1.00 89.81 86 PRO A CA 1
ATOM 712 C C . PRO A 1 86 ? -2.357 -2.455 -12.256 1.00 89.81 86 PRO A C 1
ATOM 714 O O . PRO A 1 86 ? -1.737 -1.665 -11.546 1.00 89.81 86 PRO A O 1
ATOM 717 N N . PHE A 1 87 ? -3.660 -2.302 -12.514 1.00 91.31 87 PHE A N 1
ATOM 718 C CA . PHE A 1 87 ? -4.459 -1.219 -11.945 1.00 91.31 87 PHE A CA 1
ATOM 719 C C . PHE A 1 87 ? -4.686 -1.424 -10.444 1.00 91.31 87 PHE A C 1
ATOM 721 O O . PHE A 1 87 ? -4.634 -0.469 -9.666 1.00 91.31 87 PHE A O 1
ATOM 728 N N . VAL A 1 88 ? -4.875 -2.674 -10.012 1.00 94.88 88 VAL A N 1
ATOM 729 C CA . VAL A 1 88 ? -4.980 -3.011 -8.587 1.00 94.88 88 VAL A CA 1
ATOM 730 C C . VAL A 1 88 ? -3.639 -2.792 -7.885 1.00 94.88 88 VAL A C 1
ATOM 732 O O . VAL A 1 88 ? -3.616 -2.154 -6.829 1.00 94.88 88 VAL A O 1
ATOM 735 N N . GLN A 1 89 ? -2.527 -3.219 -8.499 1.00 92.12 89 GLN A N 1
ATOM 736 C CA . GLN A 1 89 ? -1.175 -2.946 -7.989 1.00 92.12 89 GLN A CA 1
ATOM 737 C C . GLN A 1 89 ? -0.928 -1.445 -7.805 1.00 92.12 89 GLN A C 1
ATOM 739 O O . GLN A 1 89 ? -0.409 -1.011 -6.776 1.00 92.12 89 GLN A O 1
ATOM 744 N N . GLU A 1 90 ? -1.315 -0.636 -8.795 1.00 90.38 90 GLU A N 1
ATOM 745 C CA . GLU A 1 90 ? -1.207 0.818 -8.725 1.00 90.38 90 GLU A CA 1
ATOM 746 C C . GLU A 1 90 ? -2.031 1.383 -7.562 1.00 90.38 90 GLU A C 1
ATOM 748 O O . GLU A 1 90 ? -1.518 2.178 -6.777 1.00 90.38 90 GLU A O 1
ATOM 753 N N . CYS A 1 91 ? -3.269 0.924 -7.377 1.00 92.00 91 CYS A N 1
ATOM 754 C CA . CYS A 1 91 ? -4.132 1.410 -6.301 1.00 92.00 91 CYS A CA 1
ATOM 755 C C . CYS A 1 91 ? -3.709 0.929 -4.902 1.00 92.00 91 CYS A C 1
ATOM 757 O O . CYS A 1 91 ? -4.041 1.579 -3.907 1.00 92.00 91 CYS A O 1
ATOM 759 N N . ALA A 1 92 ? -2.937 -0.156 -4.790 1.00 94.00 92 ALA A N 1
ATOM 760 C CA . ALA A 1 92 ? -2.375 -0.615 -3.518 1.00 94.00 92 ALA A CA 1
ATOM 761 C C . ALA A 1 92 ? -1.459 0.437 -2.859 1.00 94.00 92 ALA A C 1
ATOM 763 O O . ALA A 1 92 ? -1.264 0.416 -1.638 1.00 94.00 92 ALA A O 1
ATOM 764 N N . ILE A 1 93 ? -0.952 1.407 -3.634 1.00 91.75 93 ILE A N 1
ATOM 765 C CA . ILE A 1 93 ? -0.134 2.503 -3.109 1.00 91.75 93 ILE A CA 1
ATOM 766 C C . ILE A 1 93 ? -0.902 3.417 -2.153 1.00 91.75 93 ILE A C 1
ATOM 768 O O . ILE A 1 93 ? -0.294 3.989 -1.252 1.00 91.75 93 ILE A O 1
ATOM 772 N N . PHE A 1 94 ? -2.224 3.566 -2.307 1.00 92.94 94 PHE A N 1
ATOM 773 C CA . PHE A 1 94 ? -3.017 4.466 -1.466 1.00 92.94 94 PHE A CA 1
ATOM 774 C C . PHE A 1 94 ? -3.012 4.031 0.005 1.00 92.94 94 PHE A C 1
ATOM 776 O O . PHE A 1 94 ? -2.574 4.821 0.847 1.00 92.94 94 PHE A O 1
ATOM 783 N N . PRO A 1 95 ? -3.417 2.794 0.347 1.00 95.56 95 PRO A N 1
ATOM 784 C CA . PRO A 1 95 ? -3.330 2.334 1.723 1.00 95.56 95 PRO A CA 1
ATOM 785 C C . PRO A 1 95 ? -1.878 2.130 2.178 1.00 95.56 95 PRO A C 1
ATOM 787 O O . PRO A 1 95 ? -1.583 2.411 3.338 1.00 95.56 95 PRO A O 1
ATOM 790 N N . LEU A 1 96 ? -0.941 1.740 1.294 1.00 95.75 96 LEU A N 1
ATOM 791 C CA . LEU A 1 96 ? 0.484 1.688 1.656 1.00 95.75 96 LEU A CA 1
ATOM 792 C C . LEU A 1 96 ? 0.990 3.065 2.104 1.00 95.75 96 LEU A C 1
ATOM 794 O O . LEU A 1 96 ? 1.672 3.172 3.120 1.00 95.75 96 LEU A O 1
ATOM 798 N N . LYS A 1 97 ? 0.621 4.133 1.391 1.00 94.62 97 LYS A N 1
ATOM 799 C CA . LYS A 1 97 ? 0.960 5.514 1.741 1.00 94.62 97 LYS A CA 1
ATOM 800 C C . LYS A 1 97 ? 0.426 5.905 3.111 1.00 94.62 97 LYS A C 1
ATOM 802 O O . LYS A 1 97 ? 1.173 6.480 3.899 1.00 94.62 97 LYS A O 1
ATOM 807 N N . GLU A 1 98 ? -0.836 5.603 3.402 1.00 95.00 98 GLU A N 1
ATOM 808 C CA . GLU A 1 98 ? -1.422 5.905 4.711 1.00 95.00 98 GLU A CA 1
ATOM 809 C C . GLU A 1 98 ? -0.693 5.151 5.830 1.00 95.00 98 GLU A C 1
ATOM 811 O O . GLU A 1 98 ? -0.274 5.773 6.804 1.00 95.00 98 GLU A O 1
ATOM 816 N N . ILE A 1 99 ? -0.403 3.860 5.640 1.00 96.69 99 ILE A N 1
ATOM 817 C CA . ILE A 1 99 ? 0.427 3.078 6.572 1.00 96.69 99 ILE A CA 1
ATOM 818 C C . ILE A 1 99 ? 1.802 3.725 6.754 1.00 96.69 99 ILE A C 1
ATOM 820 O O . ILE A 1 99 ? 2.285 3.841 7.874 1.00 96.69 99 ILE A O 1
ATOM 824 N N . THR A 1 100 ? 2.422 4.184 5.669 1.00 95.94 100 THR A N 1
ATOM 825 C CA . THR A 1 100 ? 3.766 4.773 5.691 1.00 95.94 100 THR A CA 1
ATOM 826 C C . THR A 1 100 ? 3.804 6.086 6.483 1.00 95.94 100 THR A C 1
ATOM 828 O 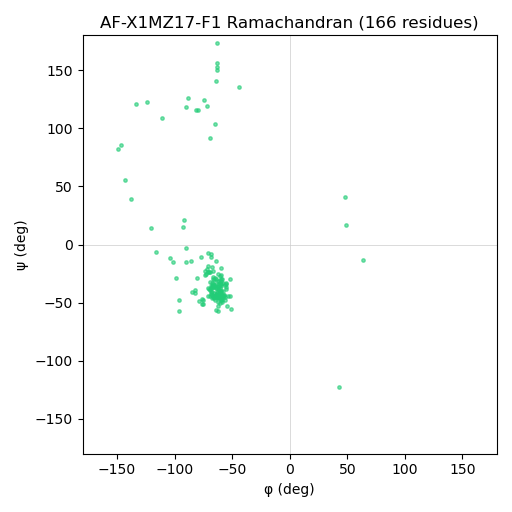O . THR A 1 100 ? 4.780 6.359 7.184 1.00 95.94 100 THR A O 1
ATOM 831 N N . LYS A 1 101 ? 2.735 6.891 6.406 1.00 93.88 101 LYS A N 1
ATOM 832 C CA . LYS A 1 101 ? 2.571 8.111 7.213 1.00 93.88 101 LYS A CA 1
ATOM 833 C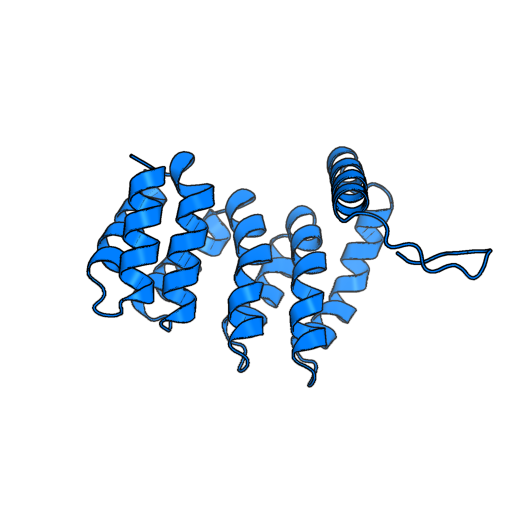 C . LYS A 1 101 ? 2.380 7.799 8.699 1.00 93.88 101 LYS A C 1
ATOM 835 O O . LYS A 1 101 ? 2.896 8.543 9.529 1.00 93.88 101 LYS A O 1
ATOM 840 N N . ILE A 1 102 ? 1.652 6.727 9.020 1.00 94.75 102 ILE A N 1
ATOM 841 C CA . ILE A 1 102 ? 1.345 6.311 10.399 1.00 94.75 102 ILE A CA 1
ATOM 842 C C . ILE A 1 102 ? 2.562 5.648 11.057 1.00 94.75 102 ILE A C 1
ATOM 844 O O . ILE A 1 102 ? 2.966 6.031 12.151 1.00 94.75 102 ILE A O 1
ATOM 848 N N . ASP A 1 103 ? 3.157 4.661 10.387 1.00 94.94 103 ASP A N 1
ATOM 849 C CA . ASP A 1 103 ? 4.242 3.834 10.906 1.00 94.94 103 ASP A CA 1
ATOM 850 C C . ASP A 1 103 ? 5.170 3.363 9.775 1.00 94.94 103 ASP A C 1
ATOM 852 O O . ASP A 1 103 ? 5.092 2.240 9.270 1.00 94.94 103 ASP A O 1
ATOM 856 N N . TYR A 1 104 ? 6.101 4.239 9.394 1.00 94.50 104 TYR A N 1
ATOM 857 C CA . TYR A 1 104 ? 7.136 3.925 8.407 1.00 94.50 104 TYR A CA 1
ATOM 858 C C . TYR A 1 104 ? 7.961 2.687 8.774 1.00 94.50 104 TYR A C 1
ATOM 860 O O . TYR A 1 104 ? 8.395 1.957 7.886 1.00 94.50 104 TYR A O 1
ATOM 868 N N . SER A 1 105 ? 8.187 2.429 10.068 1.00 94.44 105 SER A N 1
ATOM 869 C CA . SER A 1 105 ? 9.063 1.335 10.498 1.00 94.44 105 SER A CA 1
ATOM 870 C C . SER A 1 105 ? 8.535 -0.033 10.058 1.00 94.44 105 SER A C 1
ATOM 872 O O . SER A 1 105 ? 9.325 -0.904 9.708 1.00 94.44 105 SER A O 1
ATOM 874 N N . LYS A 1 106 ? 7.207 -0.190 9.966 1.00 94.94 106 LYS A N 1
ATOM 875 C CA . LYS A 1 106 ? 6.552 -1.421 9.495 1.00 94.94 106 LYS A CA 1
ATOM 876 C C . LYS A 1 106 ? 6.698 -1.686 8.004 1.00 94.94 106 LYS A C 1
ATOM 878 O O . LYS A 1 106 ? 6.548 -2.828 7.579 1.00 94.94 106 LYS A O 1
ATOM 883 N N . VAL A 1 107 ? 6.929 -0.647 7.208 1.00 96.06 107 VAL A N 1
ATOM 884 C CA . VAL A 1 107 ? 6.943 -0.741 5.740 1.00 96.06 107 VAL A CA 1
ATOM 885 C C . VAL A 1 107 ? 8.296 -0.423 5.131 1.00 96.06 107 VAL A C 1
ATOM 887 O O . VAL A 1 107 ? 8.463 -0.615 3.932 1.00 96.06 107 VAL A O 1
ATOM 890 N N . LYS A 1 108 ? 9.270 0.017 5.932 1.00 95.56 108 LYS A N 1
ATOM 891 C CA . LYS A 1 108 ? 10.609 0.377 5.466 1.00 95.56 108 LYS A CA 1
ATOM 892 C C . LYS A 1 108 ? 11.236 -0.730 4.617 1.00 95.56 108 LYS A C 1
ATOM 894 O O . LYS A 1 108 ? 11.561 -0.489 3.458 1.00 95.56 108 LYS A O 1
ATOM 899 N N . ASP A 1 109 ? 11.322 -1.944 5.157 1.00 95.69 109 ASP A N 1
ATOM 900 C CA . ASP A 1 109 ? 11.947 -3.075 4.461 1.00 95.69 109 ASP A CA 1
ATOM 901 C C . ASP A 1 109 ? 11.174 -3.456 3.190 1.00 95.69 109 ASP A C 1
ATOM 903 O O . ASP A 1 109 ? 11.769 -3.781 2.165 1.00 95.69 109 ASP A O 1
ATOM 907 N N . LEU A 1 110 ? 9.839 -3.375 3.223 1.00 94.81 110 LEU A N 1
ATOM 908 C CA . LEU A 1 110 ? 8.992 -3.605 2.051 1.00 94.81 110 LEU A CA 1
ATOM 909 C C . LEU A 1 110 ? 9.282 -2.577 0.951 1.00 94.81 110 LEU A C 1
ATOM 911 O O . LEU A 1 110 ? 9.489 -2.953 -0.199 1.00 94.81 110 LEU A O 1
ATOM 915 N N . ILE A 1 111 ? 9.313 -1.291 1.300 1.00 95.81 111 ILE A N 1
ATOM 916 C CA . ILE A 1 111 ? 9.582 -0.191 0.370 1.00 95.81 111 ILE A CA 1
ATOM 917 C C . ILE A 1 111 ? 10.988 -0.327 -0.227 1.00 95.81 111 ILE A C 1
ATOM 919 O O . ILE A 1 111 ? 11.153 -0.202 -1.443 1.00 95.81 111 ILE A O 1
ATOM 923 N N . GLU A 1 112 ? 11.994 -0.627 0.599 1.00 95.62 112 GLU A N 1
ATOM 924 C CA . GLU A 1 112 ? 13.362 -0.870 0.138 1.00 95.62 112 GLU A CA 1
ATOM 925 C C . GLU A 1 112 ? 13.415 -2.055 -0.835 1.00 95.62 112 GLU A C 1
ATOM 927 O O . GLU A 1 112 ? 13.953 -1.914 -1.936 1.00 95.62 112 GLU A O 1
ATOM 932 N N . ASN A 1 113 ? 12.785 -3.182 -0.495 1.00 95.25 113 ASN A N 1
ATOM 933 C CA . ASN A 1 113 ? 12.722 -4.355 -1.365 1.00 95.25 113 ASN A CA 1
ATOM 934 C C . ASN A 1 113 ? 12.024 -4.044 -2.696 1.00 95.25 113 ASN A C 1
ATOM 936 O O . ASN A 1 113 ? 12.602 -4.283 -3.755 1.00 95.25 113 ASN A O 1
ATOM 940 N N . LEU A 1 114 ? 10.836 -3.432 -2.670 1.00 93.25 114 LEU A N 1
ATOM 941 C CA . LEU A 1 114 ? 10.095 -3.054 -3.880 1.00 93.25 114 LEU A CA 1
ATOM 942 C C . LEU A 1 114 ? 10.874 -2.063 -4.755 1.00 93.25 114 LEU A C 1
ATOM 944 O O . LEU A 1 114 ? 10.798 -2.134 -5.980 1.00 93.25 114 LEU A O 1
ATOM 948 N N . SER A 1 115 ? 11.674 -1.178 -4.155 1.00 93.56 115 SER A N 1
ATOM 949 C CA . SER A 1 115 ? 12.527 -0.252 -4.908 1.00 93.56 115 SER A CA 1
ATOM 950 C C . SER A 1 115 ? 13.684 -0.941 -5.643 1.00 93.56 115 SER A C 1
ATOM 952 O O . SER A 1 115 ? 14.176 -0.416 -6.641 1.00 93.56 115 SER A O 1
ATOM 954 N N . ILE A 1 116 ? 14.107 -2.124 -5.185 1.00 93.75 116 ILE A N 1
ATOM 955 C CA . ILE A 1 116 ? 15.226 -2.884 -5.756 1.00 93.75 116 ILE A CA 1
ATOM 956 C C . ILE A 1 116 ? 14.710 -3.940 -6.737 1.00 93.75 116 ILE A C 1
ATOM 958 O O . ILE A 1 116 ? 15.104 -3.946 -7.907 1.00 93.75 116 ILE A O 1
ATOM 962 N N . SER A 1 117 ? 13.828 -4.822 -6.268 1.00 92.06 117 SER A N 1
ATOM 963 C CA . SER A 1 117 ? 13.373 -6.016 -6.987 1.00 92.06 117 SER A CA 1
ATOM 964 C C . SER A 1 117 ? 11.971 -5.893 -7.577 1.00 92.06 117 SER A C 1
ATOM 966 O O . SER A 1 117 ? 11.590 -6.732 -8.392 1.00 92.06 117 SER A O 1
ATOM 968 N N . GLY A 1 118 ? 11.210 -4.859 -7.208 1.00 89.00 118 GLY A N 1
ATOM 969 C CA . GLY A 1 118 ? 9.861 -4.650 -7.721 1.00 89.00 118 GLY A CA 1
ATOM 970 C C . GLY A 1 118 ? 9.827 -4.407 -9.231 1.00 89.00 118 GLY A C 1
ATOM 971 O O . GLY A 1 118 ? 10.795 -3.948 -9.848 1.00 89.00 118 GLY A O 1
ATOM 972 N N . GLY A 1 119 ? 8.676 -4.696 -9.838 1.00 89.38 119 GLY A N 1
ATOM 973 C CA . GLY A 1 119 ? 8.419 -4.361 -11.236 1.00 89.38 119 GLY A CA 1
ATOM 974 C C . GLY A 1 119 ? 8.426 -2.849 -11.491 1.00 89.38 119 GLY A C 1
ATOM 975 O O . GLY A 1 119 ? 8.467 -2.031 -10.571 1.00 89.38 119 GLY A O 1
ATOM 976 N N . VAL A 1 120 ? 8.339 -2.467 -12.768 1.00 91.44 120 VAL A N 1
ATOM 977 C CA . VAL A 1 120 ? 8.311 -1.055 -13.197 1.00 91.44 120 VAL A CA 1
ATOM 978 C C . VAL A 1 120 ? 7.220 -0.260 -12.473 1.00 91.44 120 VAL A C 1
ATOM 980 O O . VAL A 1 120 ? 7.500 0.836 -11.992 1.00 91.44 120 VAL A O 1
ATOM 983 N N . VAL A 1 121 ? 6.015 -0.828 -12.358 1.00 89.62 121 VAL A N 1
ATOM 984 C CA . VAL A 1 121 ? 4.872 -0.198 -11.677 1.00 89.62 121 VAL A CA 1
ATOM 985 C C . VAL A 1 121 ? 5.187 0.018 -10.198 1.00 89.62 121 VAL A C 1
ATOM 987 O O . VAL A 1 121 ? 5.137 1.151 -9.734 1.00 89.62 121 VAL A O 1
ATOM 990 N N . ALA A 1 122 ? 5.615 -1.019 -9.472 1.00 90.62 122 ALA A N 1
ATOM 991 C CA . ALA A 1 122 ? 5.958 -0.906 -8.053 1.00 90.62 122 ALA A CA 1
ATOM 992 C C . ALA A 1 122 ? 7.035 0.163 -7.797 1.00 90.62 122 ALA A C 1
ATOM 994 O O . ALA A 1 122 ? 6.851 1.041 -6.958 1.00 90.62 122 ALA A O 1
ATOM 995 N N . LYS A 1 123 ? 8.128 0.157 -8.571 1.00 94.38 123 LYS A N 1
ATOM 996 C CA . LYS A 1 123 ? 9.205 1.154 -8.456 1.00 94.38 123 LYS A CA 1
ATOM 997 C C . LYS A 1 123 ? 8.718 2.579 -8.721 1.00 94.38 123 LYS A C 1
ATOM 999 O O . LYS A 1 123 ? 9.093 3.505 -8.002 1.00 94.38 123 LYS A O 1
ATOM 1004 N N . GLN A 1 124 ? 7.870 2.761 -9.732 1.00 93.75 124 GLN A N 1
ATOM 1005 C CA . GLN A 1 124 ? 7.241 4.048 -10.021 1.00 93.75 124 GLN A CA 1
ATOM 1006 C C . GLN A 1 124 ? 6.355 4.511 -8.854 1.00 93.75 124 GLN A C 1
ATOM 1008 O O . GLN A 1 124 ? 6.428 5.672 -8.454 1.00 93.75 124 GLN A O 1
ATOM 1013 N N . GLN A 1 125 ? 5.568 3.605 -8.274 1.00 92.25 125 GLN A N 1
ATOM 1014 C CA . GLN A 1 125 ? 4.711 3.914 -7.132 1.00 92.25 125 GLN A CA 1
ATOM 1015 C C . GLN A 1 125 ? 5.516 4.258 -5.873 1.00 92.25 125 GLN A C 1
ATOM 1017 O O . GLN A 1 125 ? 5.149 5.191 -5.166 1.00 92.25 125 GLN A O 1
ATOM 1022 N N . ILE A 1 126 ? 6.661 3.608 -5.626 1.00 95.88 126 ILE A N 1
ATOM 1023 C CA . ILE A 1 126 ? 7.580 4.011 -4.548 1.00 95.88 126 ILE A CA 1
ATOM 1024 C C . ILE A 1 126 ? 8.104 5.438 -4.761 1.00 95.88 126 ILE A C 1
ATOM 1026 O O . ILE A 1 126 ? 8.171 6.220 -3.812 1.00 95.88 126 ILE A O 1
ATOM 1030 N N . ALA A 1 127 ? 8.424 5.823 -5.999 1.00 95.94 127 ALA A N 1
ATOM 1031 C CA . ALA A 1 127 ? 8.812 7.201 -6.281 1.00 95.94 127 ALA A CA 1
ATOM 1032 C C . ALA A 1 127 ? 7.667 8.194 -6.000 1.00 95.94 127 ALA A C 1
ATOM 1034 O O . ALA A 1 127 ? 7.898 9.233 -5.383 1.00 95.94 127 ALA A O 1
ATOM 1035 N N . PHE A 1 128 ? 6.426 7.872 -6.381 1.00 94.31 128 PHE A N 1
ATOM 1036 C CA . PHE A 1 128 ? 5.266 8.718 -6.073 1.00 94.31 128 PHE A CA 1
ATOM 1037 C C . PHE A 1 128 ? 4.931 8.776 -4.583 1.00 94.31 128 PHE A C 1
ATOM 1039 O O . PHE A 1 128 ? 4.598 9.850 -4.082 1.00 94.31 128 PHE A O 1
ATOM 1046 N N . LEU A 1 129 ? 5.085 7.668 -3.859 1.00 94.62 129 LEU A N 1
ATOM 1047 C CA . LEU A 1 129 ? 4.994 7.644 -2.405 1.00 94.62 129 LEU A CA 1
ATOM 1048 C C . LEU A 1 129 ? 5.960 8.669 -1.804 1.00 94.62 129 LEU A C 1
ATOM 1050 O O . LEU A 1 129 ? 5.531 9.554 -1.064 1.00 94.62 129 LEU A O 1
ATOM 1054 N N . PHE A 1 130 ? 7.240 8.612 -2.182 1.00 96.00 130 PHE A N 1
ATOM 1055 C CA . PHE A 1 130 ? 8.254 9.537 -1.676 1.00 96.00 130 PHE A CA 1
ATOM 1056 C C . PHE A 1 130 ? 8.118 10.971 -2.181 1.00 96.00 130 PHE A C 1
ATOM 1058 O O . PHE A 1 130 ? 8.534 11.882 -1.476 1.00 96.00 130 PHE A O 1
ATOM 1065 N N . LYS A 1 131 ? 7.483 11.220 -3.326 1.00 94.75 131 LYS A N 1
ATOM 1066 C CA . LYS A 1 131 ? 7.090 12.583 -3.708 1.00 94.75 131 LYS A CA 1
ATOM 1067 C C . LYS A 1 131 ? 6.170 13.209 -2.647 1.00 94.75 131 LYS A C 1
ATOM 1069 O O . LYS A 1 131 ? 6.285 14.390 -2.342 1.00 94.75 131 LYS A O 1
ATOM 1074 N N . GLU A 1 132 ? 5.242 12.430 -2.090 1.00 91.69 132 GLU A N 1
ATOM 1075 C CA . GLU A 1 132 ? 4.289 12.935 -1.096 1.00 91.69 132 GLU A CA 1
ATOM 1076 C C . GLU A 1 132 ? 4.859 12.983 0.328 1.00 91.69 132 GLU A C 1
ATOM 1078 O O . GLU A 1 132 ? 4.603 13.951 1.041 1.00 91.69 132 GLU A O 1
ATOM 1083 N N . ILE A 1 133 ? 5.600 11.950 0.752 1.00 92.44 133 ILE A N 1
ATOM 1084 C CA . ILE A 1 133 ? 6.077 11.815 2.147 1.00 92.44 133 ILE A CA 1
ATOM 1085 C C . ILE A 1 133 ? 7.551 12.197 2.349 1.00 92.44 133 ILE A C 1
ATOM 1087 O O . ILE A 1 133 ? 8.033 12.316 3.476 1.00 92.44 133 ILE A O 1
ATOM 1091 N N . GLY A 1 134 ? 8.306 12.303 1.259 1.00 92.50 134 GLY A N 1
ATOM 1092 C CA . GLY A 1 134 ? 9.742 12.552 1.279 1.00 92.50 134 GLY A CA 1
ATOM 1093 C C . GLY A 1 134 ? 10.134 13.903 1.872 1.00 92.50 134 GLY A C 1
ATOM 1094 O O . GLY A 1 134 ? 11.134 13.929 2.585 1.00 92.50 134 GLY A O 1
ATOM 1095 N N . PRO A 1 135 ? 9.368 15.001 1.691 1.00 93.88 135 PRO A N 1
ATOM 1096 C CA . PRO A 1 135 ? 9.693 16.276 2.333 1.00 93.88 135 PRO A CA 1
ATOM 1097 C C . PRO A 1 135 ? 9.732 16.194 3.865 1.00 93.88 135 PRO A C 1
ATOM 1099 O O . PRO A 1 135 ? 10.504 16.904 4.503 1.00 93.88 135 PRO A O 1
ATOM 1102 N N . GLN A 1 136 ? 8.940 15.305 4.477 1.00 92.81 136 GLN A N 1
ATOM 1103 C CA . GLN A 1 136 ? 8.969 15.075 5.926 1.00 92.81 136 GLN A CA 1
ATOM 1104 C C . GLN A 1 136 ? 10.047 14.061 6.344 1.00 92.81 136 GLN A C 1
ATOM 1106 O O . GLN A 1 136 ? 10.343 13.935 7.532 1.00 92.81 136 GLN A O 1
ATOM 1111 N N . ARG A 1 137 ? 10.613 13.310 5.389 1.00 92.31 137 ARG A N 1
ATOM 1112 C CA . ARG A 1 137 ? 11.542 12.190 5.616 1.00 92.31 137 ARG A CA 1
ATOM 1113 C C . ARG A 1 137 ? 12.652 12.120 4.554 1.00 92.31 137 ARG A C 1
ATOM 1115 O O . ARG A 1 137 ? 12.841 11.073 3.927 1.00 92.31 137 ARG A O 1
ATOM 1122 N N . PRO A 1 138 ? 13.433 13.194 4.348 1.00 95.12 138 PRO A N 1
ATOM 1123 C CA . PRO A 1 138 ? 14.425 13.239 3.274 1.00 95.12 138 PRO A CA 1
ATOM 1124 C C . PRO A 1 138 ? 15.507 12.160 3.423 1.00 95.12 138 PRO A C 1
ATOM 1126 O O . PRO A 1 138 ? 15.928 11.575 2.430 1.00 95.12 138 PRO A O 1
ATOM 1129 N N . GLY A 1 139 ? 15.917 11.846 4.659 1.00 94.81 139 GLY A N 1
ATOM 1130 C CA . GLY A 1 139 ? 16.938 10.828 4.934 1.00 94.81 139 GLY A CA 1
ATOM 1131 C C . GLY A 1 139 ? 16.519 9.398 4.577 1.00 94.81 139 GLY A C 1
ATOM 1132 O O . GLY A 1 139 ? 17.374 8.589 4.233 1.00 94.81 139 GLY A O 1
ATOM 1133 N N . ASP A 1 140 ? 15.217 9.103 4.612 1.00 94.50 140 ASP A N 1
ATOM 1134 C CA . ASP A 1 140 ? 14.667 7.815 4.179 1.00 94.50 140 ASP A CA 1
ATOM 1135 C C . ASP A 1 140 ? 14.432 7.799 2.657 1.00 94.50 140 ASP A C 1
ATOM 1137 O O . ASP A 1 140 ? 14.722 6.815 1.978 1.00 94.50 140 ASP A O 1
ATOM 1141 N N . ALA A 1 141 ? 13.923 8.907 2.110 1.00 96.31 141 ALA A N 1
ATOM 1142 C CA . ALA A 1 141 ? 13.497 9.005 0.719 1.00 96.31 141 ALA A CA 1
ATOM 1143 C C . ALA A 1 141 ? 14.662 9.113 -0.275 1.00 96.31 141 ALA A C 1
ATOM 1145 O O . ALA A 1 141 ? 14.687 8.398 -1.279 1.00 96.31 141 ALA A O 1
ATOM 1146 N N . LEU A 1 142 ? 15.632 9.999 -0.018 1.00 96.69 142 LEU A N 1
ATOM 1147 C CA . LEU A 1 142 ? 16.696 10.315 -0.978 1.00 96.69 142 LEU A CA 1
ATOM 1148 C C . LEU A 1 142 ? 17.545 9.093 -1.369 1.00 96.69 142 LEU A C 1
ATOM 1150 O O . LEU A 1 142 ? 17.717 8.888 -2.570 1.00 96.69 142 LEU A 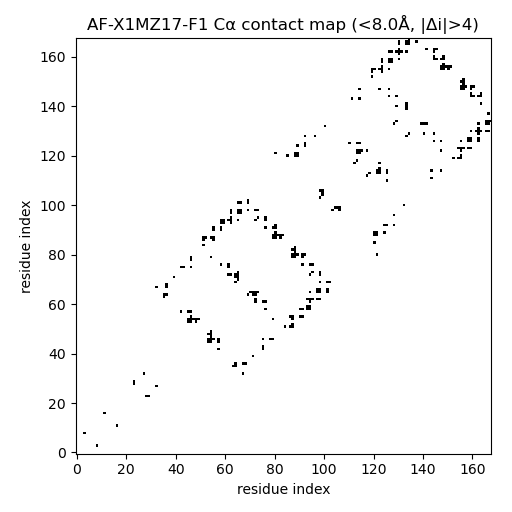O 1
ATOM 1154 N N . PRO A 1 143 ? 17.999 8.215 -0.447 1.00 96.38 143 PRO A N 1
ATOM 1155 C CA . PRO A 1 143 ? 18.796 7.045 -0.827 1.00 96.38 143 PRO A CA 1
ATOM 1156 C C . PRO A 1 143 ? 18.063 6.077 -1.762 1.00 96.38 143 PRO A C 1
ATOM 1158 O O . PRO A 1 143 ? 18.688 5.405 -2.586 1.00 96.38 143 PRO A O 1
ATOM 1161 N N . ILE A 1 144 ? 16.738 5.975 -1.630 1.00 97.00 144 ILE A N 1
ATOM 1162 C CA . ILE A 1 144 ? 15.912 5.127 -2.492 1.00 97.00 144 ILE A CA 1
ATOM 1163 C C . ILE A 1 144 ? 15.685 5.820 -3.833 1.00 97.00 144 ILE A C 1
ATOM 1165 O O . ILE A 1 144 ? 15.920 5.224 -4.885 1.00 97.00 144 ILE A O 1
ATOM 1169 N N . LEU A 1 145 ? 15.292 7.094 -3.807 1.00 97.00 145 LEU A N 1
ATOM 1170 C CA . LEU A 1 145 ? 15.057 7.870 -5.017 1.00 97.00 145 LEU A CA 1
ATOM 1171 C C . LEU A 1 145 ? 16.312 7.962 -5.887 1.00 97.00 145 LEU A C 1
ATOM 1173 O O . LEU A 1 145 ? 16.203 7.731 -7.085 1.00 97.00 145 LEU A O 1
ATOM 1177 N N . GLU A 1 146 ? 17.496 8.187 -5.309 1.00 95.62 146 GLU A N 1
ATOM 1178 C CA . GLU A 1 146 ? 18.786 8.213 -6.017 1.00 95.62 146 GLU A CA 1
ATOM 1179 C C . GLU A 1 146 ? 19.064 6.933 -6.816 1.00 95.62 146 GLU A C 1
ATOM 1181 O O . GLU A 1 146 ? 19.598 6.995 -7.929 1.00 95.62 146 GLU A O 1
ATOM 1186 N N . LYS A 1 147 ? 18.689 5.767 -6.274 1.00 95.44 147 LYS A N 1
ATOM 1187 C CA . LYS A 1 147 ? 18.781 4.490 -6.994 1.00 95.44 147 LYS A CA 1
ATOM 1188 C C . LYS A 1 147 ? 17.789 4.461 -8.154 1.00 95.44 147 LYS A C 1
ATOM 1190 O O . LYS A 1 147 ? 18.172 4.117 -9.270 1.00 95.44 147 LYS A O 1
ATOM 1195 N N . LEU A 1 148 ? 16.546 4.877 -7.910 1.00 96.25 148 LEU A N 1
ATOM 1196 C CA . LEU A 1 148 ? 15.480 4.877 -8.913 1.00 96.25 148 LEU A CA 1
ATOM 1197 C C . LEU A 1 148 ? 15.724 5.870 -10.062 1.00 96.25 148 LEU A C 1
ATOM 1199 O O . LEU A 1 148 ? 15.331 5.584 -11.188 1.00 96.25 148 LEU A O 1
ATOM 1203 N N . VAL A 1 149 ? 16.424 6.993 -9.852 1.00 95.81 149 VAL A N 1
ATOM 1204 C CA . VAL A 1 149 ? 16.781 7.909 -10.964 1.00 95.81 149 VAL A CA 1
ATOM 1205 C C . VAL A 1 149 ? 17.779 7.285 -11.944 1.00 95.81 149 VAL A C 1
ATOM 1207 O O . VAL A 1 149 ? 17.901 7.748 -13.075 1.00 95.81 149 VAL A O 1
ATOM 1210 N N . ARG A 1 150 ? 18.504 6.240 -11.526 1.00 93.69 150 ARG A N 1
ATOM 1211 C CA . ARG A 1 150 ? 19.463 5.506 -12.369 1.00 93.69 150 ARG A CA 1
ATOM 1212 C C . ARG A 1 150 ? 18.818 4.333 -13.114 1.00 93.69 150 ARG A C 1
ATOM 1214 O O . ARG A 1 150 ? 19.499 3.665 -13.894 1.00 93.69 150 ARG A O 1
ATOM 1221 N N . GLU A 1 151 ? 17.531 4.071 -12.887 1.00 91.69 151 GLU A N 1
ATOM 1222 C CA . GLU A 1 151 ? 16.782 3.048 -13.614 1.00 91.69 151 GLU A CA 1
ATOM 1223 C C . GLU A 1 151 ? 16.672 3.397 -15.099 1.00 91.69 151 GLU A C 1
ATOM 1225 O O . GLU A 1 151 ? 16.454 4.543 -15.490 1.00 91.69 151 GLU A O 1
ATOM 1230 N N . ARG A 1 152 ? 16.793 2.382 -15.959 1.00 88.25 152 ARG A N 1
ATOM 1231 C CA . ARG A 1 152 ? 16.735 2.587 -17.417 1.00 88.25 152 ARG A CA 1
ATOM 1232 C C . ARG A 1 152 ? 15.322 2.895 -17.905 1.00 88.25 152 ARG A C 1
ATOM 1234 O O . ARG A 1 152 ? 15.146 3.507 -18.957 1.00 88.25 152 ARG A O 1
ATOM 1241 N N . THR A 1 153 ? 14.316 2.453 -17.158 1.00 92.31 153 THR A N 1
ATOM 1242 C CA . THR A 1 153 ? 12.915 2.590 -17.546 1.00 92.31 153 THR A CA 1
ATOM 1243 C C . THR A 1 153 ? 12.443 4.026 -17.376 1.00 92.31 153 THR A C 1
ATOM 1245 O O . THR A 1 153 ? 12.500 4.584 -16.280 1.00 92.31 153 THR A O 1
ATOM 1248 N N . SER A 1 154 ? 11.913 4.609 -18.457 1.00 87.06 154 SER A N 1
ATOM 1249 C CA . SER A 1 154 ? 11.528 6.023 -18.504 1.00 87.06 154 SER A CA 1
ATOM 1250 C C . SER A 1 154 ? 10.480 6.430 -17.474 1.00 87.06 154 SER A C 1
ATOM 1252 O O . SER A 1 154 ? 10.542 7.539 -16.950 1.00 87.06 154 SER A O 1
ATOM 1254 N N . LEU A 1 155 ? 9.547 5.533 -17.154 1.00 91.69 155 LEU A N 1
ATOM 1255 C CA . LEU A 1 155 ? 8.516 5.764 -16.143 1.00 91.69 155 LEU A CA 1
ATOM 1256 C C . LEU A 1 155 ? 9.110 5.904 -14.735 1.00 91.69 155 LEU A C 1
ATOM 1258 O O . LEU A 1 155 ? 8.714 6.798 -13.990 1.00 91.69 155 LEU A O 1
ATOM 1262 N N . VAL A 1 156 ? 10.094 5.067 -14.395 1.00 95.00 156 VAL A N 1
ATOM 1263 C CA . VAL A 1 156 ? 10.674 5.013 -13.047 1.00 95.00 156 VAL A CA 1
ATOM 1264 C C .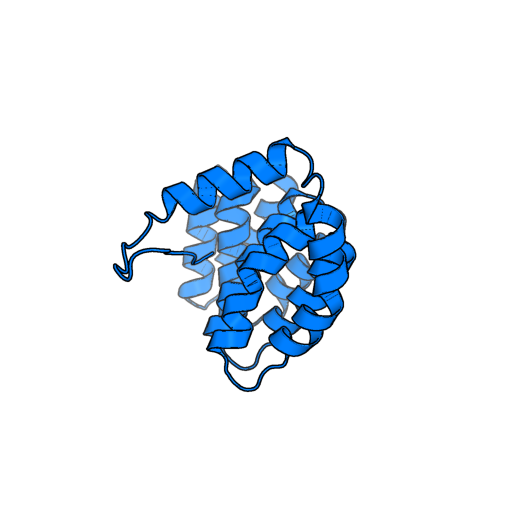 VAL A 1 156 ? 11.589 6.204 -12.800 1.00 95.00 156 VAL A C 1
ATOM 1266 O O . VAL A 1 156 ? 11.390 6.925 -11.824 1.00 95.00 156 VAL A O 1
ATOM 1269 N N . TRP A 1 157 ? 12.546 6.472 -13.697 1.00 95.25 157 TRP A N 1
ATOM 1270 C CA . TRP A 1 157 ? 13.495 7.562 -13.454 1.00 95.25 157 TRP A CA 1
ATOM 1271 C C . TRP A 1 157 ? 12.819 8.934 -13.479 1.00 95.25 157 TRP A C 1
ATOM 1273 O O . TRP A 1 157 ? 13.196 9.802 -12.698 1.00 95.25 157 TRP A O 1
ATOM 1283 N N . ARG A 1 158 ? 11.795 9.144 -14.325 1.00 95.69 158 ARG A N 1
ATOM 1284 C CA . ARG A 1 158 ? 11.041 10.409 -14.356 1.00 95.69 158 ARG A CA 1
ATOM 1285 C C . ARG A 1 158 ? 10.267 10.631 -13.065 1.00 95.69 158 ARG A C 1
ATOM 1287 O O . ARG A 1 158 ? 10.313 11.733 -12.525 1.00 95.69 158 ARG A O 1
ATOM 1294 N N . ALA A 1 159 ? 9.582 9.599 -12.568 1.00 95.44 159 ALA A N 1
ATOM 1295 C CA . ALA A 1 159 ? 8.878 9.678 -11.293 1.00 95.44 159 ALA A CA 1
ATOM 1296 C C . ALA A 1 159 ? 9.860 9.955 -10.145 1.00 95.44 159 ALA A C 1
ATOM 1298 O O . ALA A 1 159 ? 9.602 10.826 -9.317 1.00 95.44 159 ALA A O 1
ATOM 1299 N N . ALA A 1 160 ? 11.017 9.286 -10.144 1.00 96.94 160 ALA A N 1
ATOM 1300 C CA . ALA A 1 160 ? 12.055 9.493 -9.141 1.00 96.94 160 ALA A CA 1
ATOM 1301 C C . ALA A 1 160 ? 12.656 10.904 -9.201 1.00 96.94 160 ALA A C 1
ATOM 1303 O O . ALA A 1 160 ? 12.731 11.572 -8.178 1.00 96.94 160 ALA A O 1
ATOM 1304 N N . ALA A 1 161 ? 13.018 11.396 -10.389 1.00 96.44 161 ALA A N 1
ATOM 1305 C CA . ALA A 1 161 ? 13.535 12.752 -10.574 1.00 96.44 161 ALA A CA 1
ATOM 1306 C C . ALA A 1 161 ? 12.521 13.810 -10.120 1.00 96.44 161 ALA A C 1
ATOM 1308 O O . ALA A 1 161 ? 12.888 14.790 -9.473 1.00 96.44 161 ALA A O 1
ATOM 1309 N N . TYR A 1 162 ? 11.239 13.589 -10.418 1.00 95.44 162 TYR A N 1
ATOM 1310 C CA . TYR A 1 162 ? 10.171 14.468 -9.964 1.00 95.44 162 TYR A CA 1
ATOM 1311 C C . TYR A 1 162 ? 10.039 14.468 -8.436 1.00 95.44 162 TYR A C 1
ATOM 1313 O O . TYR A 1 162 ? 9.956 15.537 -7.839 1.00 95.44 162 TYR A O 1
ATOM 1321 N N . ALA A 1 163 ? 10.090 13.297 -7.796 1.00 96.06 163 ALA A N 1
ATOM 1322 C CA . ALA A 1 163 ? 10.067 13.176 -6.341 1.00 96.06 163 ALA A CA 1
ATOM 1323 C C . ALA A 1 163 ? 11.290 13.833 -5.674 1.00 96.06 163 ALA A C 1
ATOM 1325 O O . ALA A 1 163 ? 11.135 14.552 -4.691 1.00 96.06 163 ALA A O 1
ATOM 1326 N N . VAL A 1 164 ? 12.495 13.670 -6.234 1.00 96.38 164 VAL A N 1
ATOM 1327 C CA . VAL A 1 164 ? 13.705 14.359 -5.745 1.00 96.38 164 VAL A CA 1
ATOM 1328 C C . VAL A 1 164 ? 13.505 15.874 -5.770 1.00 96.38 164 VAL A C 1
ATOM 1330 O O . VAL A 1 164 ? 13.777 16.540 -4.775 1.00 96.38 164 VAL A O 1
ATOM 1333 N N . GLY A 1 165 ? 12.952 16.411 -6.862 1.00 93.94 165 GLY A N 1
ATOM 1334 C CA . GLY A 1 165 ? 12.659 17.841 -6.992 1.00 93.94 165 GLY A CA 1
ATOM 1335 C C . GLY A 1 165 ? 11.609 18.380 -6.014 1.00 93.94 165 GLY A C 1
ATOM 1336 O O . GLY A 1 165 ? 11.497 19.590 -5.876 1.00 93.94 165 GLY A O 1
ATOM 1337 N N . THR A 1 166 ? 10.837 17.517 -5.342 1.00 93.94 166 THR A N 1
ATOM 1338 C CA . THR A 1 166 ? 9.909 17.938 -4.275 1.00 93.94 166 THR A CA 1
ATOM 1339 C C . THR A 1 166 ? 10.527 17.936 -2.877 1.00 93.94 166 THR A C 1
ATOM 1341 O O . THR A 1 166 ? 9.933 18.501 -1.964 1.00 93.94 166 THR A O 1
ATOM 1344 N N . ILE A 1 167 ? 11.684 17.290 -2.699 1.00 91.81 167 ILE A N 1
ATOM 1345 C CA . ILE A 1 167 ? 12.366 17.136 -1.402 1.00 91.81 167 ILE A CA 1
ATOM 1346 C C . ILE A 1 167 ? 13.492 18.170 -1.232 1.00 91.81 167 ILE A C 1
ATOM 1348 O O . ILE A 1 167 ? 13.820 18.519 -0.097 1.00 91.81 167 ILE A O 1
ATOM 1352 N N . GLY A 1 168 ? 14.090 18.618 -2.342 1.00 64.44 168 GLY A N 1
ATOM 1353 C CA . GLY A 1 168 ? 15.192 19.590 -2.392 1.00 64.44 168 GLY A CA 1
ATOM 1354 C C . GLY A 1 168 ? 14.758 21.041 -2.537 1.00 64.44 168 GLY A C 1
ATOM 1355 O O . GLY A 1 168 ? 13.665 21.287 -3.091 1.00 64.44 168 GLY A O 1
#

pLDDT: mean 87.4, std 15.38, range [33.59, 97.0]

Foldseek 3Di:
DDDDPPPDDDDDPPVVVVVVVVVCVVVVVVPCLVVLVVCLVVLQVQCVDPDLVSVLVSLVSLLVVCSNPVPSSVVSLVSQCPDPDLVSVLSSLSSVLSNCVVDVPVCLVVLQCCLPPNDPSSLLSSLVSLLVCCLVPVVSLVVSLVSQLPDPDPSRNVSSVNSVVSND

Sequence (168 aa):
HYITTDEKVGFIHQDYYEGVIQEIRKNDYGPYKEDLLLLYHFFKNLVGDEDPYIRFAVTRPLCELAHIDTSKALALVLRLIDDIDPFVQECAIFPLKEITKIDYSKVKDLIENLSISGGVVAKQQIAFLFKEIGPQRPGDALPILEKLVRERTSLVWRAAAYAVGTIG

InterPro domains:
  IPR011989 Armadillo-like helical [G3DSA:1.25.10.10] (39-168)
  IPR016024 Armadillo-type fold [SSF48371] (41-168)

Solvent-accessible surface area (backbone atoms only — not comparable to full-atom values): 9190 Å² total; per-residue (Å²): 133,94,81,70,99,71,90,65,93,70,85,74,57,72,65,57,57,51,53,52,52,52,52,38,56,75,54,70,35,57,82,54,47,61,54,55,60,62,41,47,68,56,49,63,49,36,63,64,45,91,48,62,68,52,32,39,60,47,31,61,60,33,34,59,32,25,78,78,40,43,67,64,24,48,65,53,39,56,52,28,56,70,39,92,48,69,69,31,27,60,45,25,47,58,25,50,44,49,31,43,74,76,44,41,82,83,40,45,68,57,53,55,46,32,61,72,75,40,55,69,66,52,31,24,48,51,20,52,46,32,39,74,52,11,64,85,35,49,85,69,30,48,71,54,33,62,55,33,47,68,44,88,51,70,67,29,17,52,35,11,50,53,17,50,64,58,53,104

Secondary structure (DSSP, 8-state):
----SSS------HHHHHHHHHHHHHTTTTTHHHHHHHTHHHHHHHTT-S-HHHHHHTHHHHHHHHHH-HHHHHHHHHHHHT-SSHHHHHHTHHHHHHHHHH-GGGTHHHHHHHHHHS-HHHHHHHHHHHHHHGGG-HHHHHHHHHHHTT-SSHHHHHHHHHHHHHH-

Organism: NCBI:txid412755

Nearest PDB structures (foldseek):
  5mu7-assembly1_A  TM=5.554E-01  e=4.062E-02  Thermochaetoides thermophila DSM 1495
  4h3h-assembly1_A  TM=5.447E-01  e=2.895E-01  Homo sapiens
  7sx4-assembly1_E  TM=3.312E-01  e=4.885E+00  Homo sapiens
  7sx3-assembly1_E  TM=3.313E-01  e=5.640E+00  Homo sapiens
  7w7g-assembly1_B  TM=3.128E-01  e=9.105E+00  Mus musculus

Mean predicted aligned error: 6.76 Å